Protein AF-A0A7X2SBI5-F1 (afdb_monomer)

Solvent-accessible surface area (backbone atoms only — not comparable to full-atom values): 4833 Å² total; per-residue (Å²): 134,84,88,87,84,87,83,80,88,83,72,87,90,61,96,83,66,50,71,63,54,54,50,51,50,52,50,38,38,50,22,18,47,74,49,36,41,69,59,37,50,54,39,48,77,73,65,50,69,70,79,51,55,50,10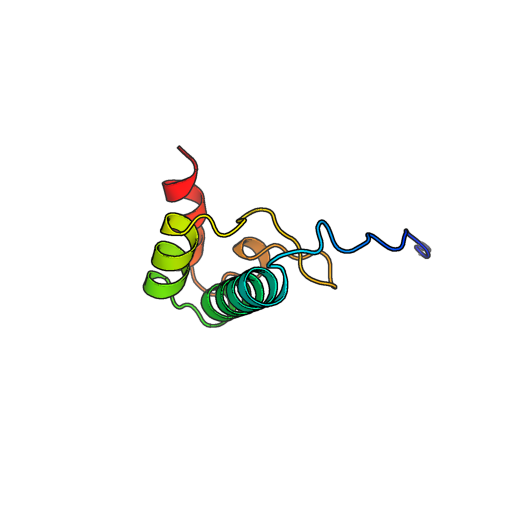1,86,68,45,27,33,65,73,45,32,63,36,70,69,37,43,48,48,59,62,63,74,64,115

Nearest PDB structures (foldseek):
  8k48-assembly1_D  TM=8.229E-01  e=1.285E-02  Arabidopsis thaliana
  8g4e-assembly1_A  TM=8.430E-01  e=1.653E-02  synthetic construct
  6ne2-assembly1_B  TM=8.323E-01  e=4.820E-02  Escherichia coli
  6ne4-assembly1_B  TM=8.355E-01  e=6.603E-02  Escherichia coli
  7qnl-assembly1_AAA  TM=7.982E-01  e=1.026E-01  synthetic construct

Mean predicted aligned error: 10.3 Å

Sequence (78 aa):
MSQQKPGKPQQPANQKDEDAVAFAQGIFELASKHGHPETVRLLLEKGADREAKDSNGNTALSLAKTDSVKRLFEESGR

pLDDT: mean 72.67, std 18.03, range [33.69, 91.5]

Structure (mmCIF, N/CA/C/O backbone):
data_AF-A0A7X2SBI5-F1
#
_entry.id   AF-A0A7X2SBI5-F1
#
loop_
_atom_site.group_PDB
_atom_site.id
_atom_site.type_symbol
_atom_site.label_atom_id
_atom_site.label_alt_id
_atom_site.label_comp_id
_atom_site.label_asym_id
_atom_site.label_entity_id
_atom_site.label_seq_id
_atom_site.pdbx_PDB_ins_code
_atom_site.Cartn_x
_atom_site.Cartn_y
_atom_site.Cartn_z
_atom_site.occupancy
_atom_site.B_iso_or_equiv
_atom_site.auth_seq_id
_atom_site.auth_comp_id
_atom_site.auth_asym_id
_atom_site.auth_atom_id
_atom_site.pdbx_PDB_model_num
ATOM 1 N N . MET A 1 1 ? 21.400 9.602 20.398 1.00 35.62 1 MET A N 1
ATOM 2 C CA . MET A 1 1 ? 20.505 10.443 19.581 1.00 35.62 1 MET A CA 1
ATOM 3 C C . MET A 1 1 ? 19.136 9.778 19.602 1.00 35.62 1 MET A C 1
ATOM 5 O O . MET A 1 1 ? 19.032 8.647 19.157 1.00 35.62 1 MET A O 1
ATOM 9 N N . SER A 1 2 ? 18.202 10.438 20.297 1.00 35.53 2 SER A N 1
ATOM 10 C CA . SER A 1 2 ? 16.736 10.261 20.386 1.00 35.53 2 SER A CA 1
ATOM 11 C C . SER A 1 2 ? 16.183 8.834 20.222 1.00 35.53 2 SER A C 1
ATOM 13 O O . SER A 1 2 ? 16.007 8.355 19.113 1.00 35.53 2 SER A O 1
ATOM 15 N N . GLN A 1 3 ? 16.007 8.049 21.290 1.00 40.72 3 GLN A N 1
ATOM 16 C CA . GLN A 1 3 ? 14.808 8.022 22.153 1.00 40.72 3 GLN A CA 1
ATOM 17 C C . GLN A 1 3 ? 13.477 8.161 21.392 1.00 40.72 3 GLN A C 1
ATOM 19 O O . GLN A 1 3 ? 13.035 9.278 21.152 1.00 40.72 3 GLN A O 1
ATOM 24 N N . GLN A 1 4 ? 12.797 7.040 21.118 1.00 34.53 4 GLN A N 1
ATOM 25 C CA . GLN A 1 4 ? 11.328 6.996 21.082 1.00 34.53 4 GLN A CA 1
ATOM 26 C C . GLN A 1 4 ? 10.815 5.555 21.316 1.00 34.53 4 GLN A C 1
ATOM 28 O O . GLN A 1 4 ? 10.728 4.733 20.411 1.00 34.53 4 GLN A O 1
ATOM 33 N N . LYS A 1 5 ? 10.455 5.250 22.563 1.00 45.16 5 LYS A N 1
ATOM 34 C CA . LYS A 1 5 ? 9.359 4.332 22.940 1.00 45.16 5 LYS A CA 1
ATOM 35 C C . LYS A 1 5 ? 8.480 5.114 23.939 1.00 45.16 5 LYS A C 1
ATOM 37 O O . LYS A 1 5 ? 9.014 6.069 24.507 1.00 45.16 5 LYS A O 1
ATOM 42 N N . PRO A 1 6 ? 7.231 4.733 24.279 1.00 55.12 6 PRO A N 1
ATOM 43 C CA . PRO A 1 6 ? 6.283 3.769 23.693 1.00 55.12 6 PRO A CA 1
ATOM 44 C C . PRO A 1 6 ? 4.896 4.420 23.402 1.00 55.12 6 PRO A C 1
ATOM 46 O O . PRO A 1 6 ? 4.442 5.271 24.160 1.00 55.12 6 PRO A O 1
ATOM 49 N N . GLY A 1 7 ? 4.183 4.035 22.333 1.00 33.69 7 GLY A N 1
ATOM 50 C CA . GLY A 1 7 ? 2.954 4.735 21.910 1.00 33.69 7 GLY A CA 1
ATOM 51 C C . GLY A 1 7 ? 1.785 3.830 21.513 1.00 33.69 7 GLY A C 1
ATOM 52 O O . GLY A 1 7 ? 1.668 3.498 20.347 1.00 33.69 7 GLY A O 1
ATOM 53 N N . LYS A 1 8 ? 0.924 3.539 22.501 1.00 40.28 8 LYS A N 1
ATOM 54 C CA . LYS A 1 8 ? -0.481 3.062 22.468 1.00 40.28 8 LYS A CA 1
ATOM 55 C C . LYS A 1 8 ? -0.848 1.743 21.747 1.00 40.28 8 LYS A C 1
ATOM 57 O O . LYS A 1 8 ? -0.496 1.540 20.593 1.00 40.28 8 LYS A O 1
ATOM 62 N N . PRO A 1 9 ? -1.683 0.893 22.384 1.00 45.31 9 PRO A N 1
ATOM 63 C CA . PRO A 1 9 ? -2.417 -0.148 21.678 1.00 45.31 9 PRO A CA 1
ATOM 64 C C . PRO A 1 9 ? -3.545 0.537 20.898 1.00 45.31 9 PRO A C 1
ATOM 66 O O . PRO A 1 9 ? -4.510 1.003 21.503 1.00 45.31 9 PRO A O 1
ATOM 69 N N . GLN A 1 10 ? -3.428 0.662 19.576 1.00 38.22 10 GLN A N 1
ATOM 70 C CA . GLN A 1 10 ? -4.562 1.124 18.778 1.00 38.22 10 GLN A CA 1
ATOM 71 C C . GLN A 1 10 ? -5.410 -0.098 18.418 1.00 38.22 10 GLN A C 1
ATOM 73 O O . GLN A 1 10 ? -5.053 -0.913 17.575 1.00 38.22 10 GLN A O 1
ATOM 78 N N . GLN A 1 11 ? -6.469 -0.247 19.208 1.00 39.66 11 GLN A N 1
ATOM 79 C CA . GLN A 1 11 ? -7.426 -1.344 19.231 1.00 39.66 11 GLN A CA 1
ATOM 80 C C . GLN A 1 11 ? -8.163 -1.564 17.898 1.00 39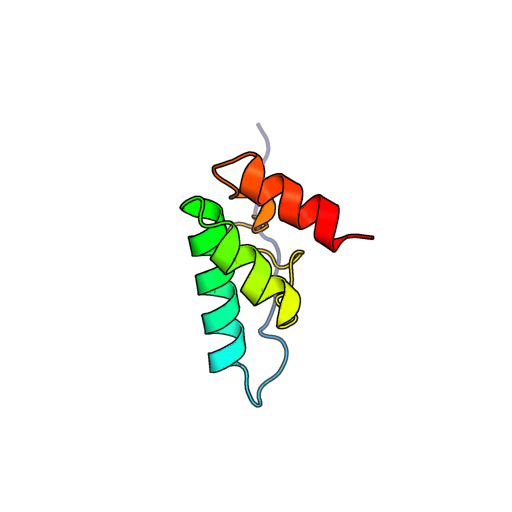.66 11 GLN A C 1
ATOM 82 O O . GLN A 1 11 ? -8.311 -0.616 17.123 1.00 39.66 11 GLN A O 1
ATOM 87 N N . PRO A 1 12 ? -8.659 -2.800 17.681 1.00 47.12 12 PRO A N 1
ATOM 88 C CA . PRO A 1 12 ? -9.407 -3.207 16.500 1.00 47.12 12 PRO A CA 1
ATOM 89 C C . PRO A 1 12 ? -10.752 -2.485 16.507 1.00 47.12 12 PRO A C 1
ATOM 91 O O . PRO A 1 12 ? -11.474 -2.496 17.509 1.00 47.12 12 PRO A O 1
ATOM 94 N N . ALA A 1 13 ? -11.056 -1.779 15.426 1.00 40.66 13 ALA A N 1
ATOM 95 C CA . ALA A 1 13 ? -12.321 -1.087 15.305 1.00 40.66 13 ALA A CA 1
ATOM 96 C C . ALA A 1 13 ? -13.329 -1.990 14.590 1.00 40.66 13 ALA A C 1
ATOM 98 O O . ALA A 1 13 ? -13.437 -1.942 13.367 1.00 40.66 13 ALA A O 1
ATOM 99 N N . ASN A 1 14 ? -14.144 -2.644 15.429 1.00 45.75 14 ASN A N 1
ATOM 100 C CA . ASN A 1 14 ? -15.549 -2.985 15.200 1.00 45.75 14 ASN A CA 1
ATOM 101 C C . ASN A 1 14 ? -15.901 -4.443 14.856 1.00 45.75 14 ASN A C 1
ATOM 103 O O . ASN A 1 14 ? -16.304 -4.754 13.737 1.00 45.75 14 ASN A O 1
ATOM 107 N N . GLN A 1 15 ? -15.902 -5.300 15.883 1.00 52.25 15 GLN A N 1
ATOM 108 C CA . GLN A 1 15 ? -16.493 -6.642 15.880 1.00 52.25 15 GLN A CA 1
ATOM 109 C C . GLN A 1 15 ? -17.902 -6.630 15.271 1.00 52.25 15 GLN A C 1
ATOM 111 O O . GLN A 1 15 ? -18.864 -6.267 15.954 1.00 52.25 15 GLN A O 1
ATOM 116 N N . LYS A 1 16 ? -18.015 -7.052 14.003 1.00 46.59 16 LYS A N 1
ATOM 117 C CA . LYS A 1 16 ? -19.124 -7.885 13.493 1.00 46.59 16 LYS A CA 1
ATOM 118 C C . LYS A 1 16 ? -18.935 -8.455 12.079 1.00 46.59 16 LYS A C 1
ATOM 120 O O . LYS A 1 16 ? -19.563 -9.463 11.806 1.00 46.59 16 LYS A O 1
ATOM 125 N N . ASP A 1 17 ? -18.003 -7.947 11.271 1.00 50.50 17 ASP A N 1
ATOM 126 C CA . ASP A 1 17 ? -17.617 -8.537 9.965 1.00 50.50 17 ASP A CA 1
ATOM 127 C C . ASP A 1 17 ? -16.103 -8.329 9.665 1.00 50.50 17 ASP A C 1
ATOM 129 O O . ASP A 1 17 ? -15.668 -8.209 8.519 1.00 50.50 17 ASP A O 1
ATOM 133 N N . GLU A 1 18 ? -15.276 -8.231 10.717 1.00 52.06 18 GLU A N 1
ATOM 134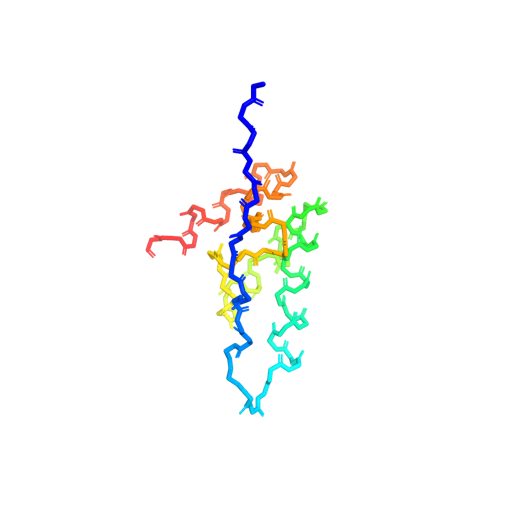 C CA . GLU A 1 18 ? -13.890 -7.721 10.659 1.00 52.06 18 GLU A CA 1
ATOM 135 C C . GLU A 1 18 ? -12.893 -8.622 9.927 1.00 52.06 18 GLU A C 1
ATOM 137 O O . GLU A 1 18 ? -11.940 -8.110 9.340 1.00 52.06 18 GLU A O 1
ATOM 142 N N . ASP A 1 19 ? -13.095 -9.941 9.916 1.00 54.97 19 ASP A N 1
ATOM 143 C CA . ASP A 1 19 ? -12.154 -10.874 9.284 1.00 54.97 19 ASP A CA 1
ATOM 144 C C . ASP A 1 19 ? -12.052 -10.650 7.767 1.00 54.97 19 ASP A C 1
ATOM 146 O O . ASP A 1 19 ? -10.968 -10.734 7.188 1.00 54.97 19 ASP A O 1
ATOM 150 N N . ALA A 1 20 ? -13.167 -10.302 7.116 1.00 59.09 20 ALA A N 1
ATOM 151 C CA . ALA A 1 20 ? -13.194 -10.037 5.680 1.00 59.09 20 ALA A CA 1
ATOM 152 C C . ALA A 1 20 ? -12.537 -8.692 5.330 1.00 59.09 20 ALA A C 1
ATOM 154 O O . ALA A 1 20 ? -11.825 -8.594 4.328 1.00 59.09 20 ALA A O 1
ATOM 155 N N . VAL A 1 21 ? -12.737 -7.670 6.169 1.00 61.09 21 VAL A N 1
ATOM 156 C CA . VAL A 1 21 ? -12.160 -6.329 5.974 1.00 61.09 21 VAL A CA 1
ATOM 157 C C . VAL A 1 21 ? -10.657 -6.336 6.262 1.00 61.09 21 VAL A C 1
ATOM 159 O O . VAL A 1 21 ? -9.885 -5.798 5.471 1.00 61.09 21 VAL A O 1
ATOM 162 N N . ALA A 1 22 ? -10.216 -7.015 7.325 1.00 68.31 22 ALA A N 1
ATOM 163 C CA . ALA A 1 22 ? -8.798 -7.191 7.636 1.00 68.31 22 ALA A CA 1
ATOM 164 C C . ALA A 1 22 ? -8.065 -7.977 6.536 1.00 68.31 22 ALA A C 1
ATOM 166 O O . ALA A 1 22 ? -6.950 -7.624 6.145 1.00 68.31 22 ALA A O 1
ATOM 167 N N . PHE A 1 23 ? -8.708 -9.007 5.980 1.00 72.38 23 PHE A N 1
ATOM 168 C CA . PHE A 1 23 ? -8.168 -9.753 4.847 1.00 72.38 23 PHE A CA 1
ATOM 169 C C . PHE A 1 23 ? -8.076 -8.892 3.576 1.00 72.38 23 PHE A C 1
ATOM 171 O O . PHE A 1 23 ? -7.042 -8.896 2.907 1.00 72.38 23 PHE A O 1
ATOM 178 N N . ALA A 1 24 ? -9.113 -8.105 3.263 1.00 77.31 24 ALA A N 1
ATOM 179 C CA . ALA A 1 24 ? -9.105 -7.181 2.128 1.00 77.31 24 ALA A CA 1
ATOM 180 C C . ALA A 1 24 ? -8.010 -6.108 2.257 1.00 77.31 24 ALA A C 1
ATOM 182 O O . ALA A 1 24 ? -7.326 -5.817 1.274 1.00 77.31 24 ALA A O 1
ATOM 183 N N . GLN A 1 25 ? -7.787 -5.584 3.467 1.00 81.12 25 GLN A N 1
ATOM 184 C CA . GLN A 1 25 ? -6.719 -4.623 3.744 1.00 81.12 25 GLN A CA 1
ATOM 185 C C . GLN A 1 25 ? -5.329 -5.240 3.533 1.00 81.12 25 GLN A C 1
ATOM 187 O O . GLN A 1 25 ? -4.489 -4.658 2.849 1.00 81.12 25 GLN A O 1
ATOM 192 N N . GLY A 1 26 ? -5.112 -6.469 4.011 1.00 83.19 26 GLY A N 1
ATOM 193 C CA . GLY A 1 26 ? -3.859 -7.184 3.768 1.00 83.19 26 GLY A CA 1
ATOM 194 C C . GLY A 1 26 ? -3.597 -7.432 2.276 1.00 83.19 26 GLY A C 1
ATOM 195 O O . GLY A 1 26 ? -2.470 -7.263 1.802 1.00 83.19 26 GLY A O 1
ATOM 196 N N . ILE A 1 27 ? -4.637 -7.773 1.500 1.00 84.31 27 ILE A N 1
ATOM 197 C CA . ILE A 1 27 ? -4.523 -7.890 0.035 1.00 84.31 27 ILE A CA 1
ATOM 198 C C . ILE A 1 27 ? -4.182 -6.532 -0.585 1.00 84.31 27 ILE A C 1
ATOM 200 O O . ILE A 1 27 ? -3.367 -6.473 -1.505 1.00 84.31 27 ILE A O 1
ATOM 204 N N . PHE A 1 28 ? -4.764 -5.445 -0.088 1.00 82.94 28 PHE A N 1
ATOM 205 C CA . PHE A 1 28 ? -4.526 -4.093 -0.586 1.00 82.94 28 PHE A CA 1
ATOM 206 C C . PHE A 1 28 ? -3.071 -3.637 -0.403 1.00 82.94 28 PHE A C 1
ATOM 208 O O . PHE A 1 28 ? -2.443 -3.118 -1.336 1.00 82.94 28 PHE A O 1
ATOM 215 N N . GLU A 1 29 ? -2.496 -3.906 0.767 1.00 82.75 29 GLU A N 1
ATOM 216 C CA . GLU A 1 29 ? -1.086 -3.647 1.062 1.00 82.75 29 GLU A CA 1
ATOM 217 C C . GLU A 1 29 ? -0.157 -4.502 0.192 1.00 82.75 29 GLU A C 1
ATOM 219 O O . GLU A 1 29 ? 0.791 -3.987 -0.412 1.00 82.75 29 GLU A O 1
ATOM 224 N N . LEU A 1 30 ? -0.448 -5.803 0.066 1.00 84.81 30 LEU A N 1
ATOM 225 C CA . LEU A 1 30 ? 0.316 -6.725 -0.780 1.00 84.81 30 LEU A CA 1
ATOM 226 C C . LEU A 1 30 ? 0.254 -6.320 -2.255 1.00 84.81 30 LEU A C 1
ATOM 228 O O . LEU A 1 30 ? 1.285 -6.275 -2.926 1.00 84.81 30 LEU A O 1
ATOM 232 N N . ALA A 1 31 ? -0.925 -5.967 -2.761 1.00 88.12 31 ALA A N 1
ATOM 233 C CA . ALA A 1 31 ? -1.102 -5.493 -4.126 1.00 88.12 31 ALA A CA 1
ATOM 234 C C . ALA A 1 31 ? -0.269 -4.229 -4.386 1.00 88.12 31 ALA A C 1
ATOM 236 O O . ALA A 1 31 ? 0.416 -4.137 -5.408 1.00 88.12 31 ALA A O 1
ATOM 237 N N . SER A 1 32 ? -0.235 -3.301 -3.427 1.00 87.44 32 SER A N 1
ATOM 238 C CA . SER A 1 32 ? 0.566 -2.078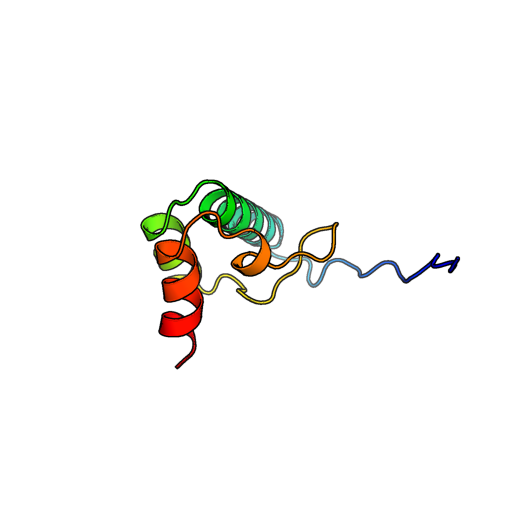 -3.528 1.00 87.44 32 SER A CA 1
ATOM 239 C C . SER A 1 32 ? 2.072 -2.366 -3.518 1.00 87.44 32 SER A C 1
ATOM 241 O O . SER A 1 32 ? 2.814 -1.873 -4.376 1.00 87.44 32 SER A O 1
ATOM 243 N N . LYS A 1 33 ? 2.516 -3.246 -2.612 1.00 84.50 33 LYS A N 1
ATOM 244 C CA . LYS A 1 33 ? 3.917 -3.670 -2.459 1.00 84.50 33 LYS A CA 1
ATOM 245 C C . LYS A 1 33 ? 4.445 -4.474 -3.643 1.00 84.50 33 LYS A C 1
ATOM 247 O O . LYS A 1 33 ? 5.627 -4.393 -3.974 1.00 84.50 33 LYS A O 1
ATOM 252 N N . HIS A 1 34 ? 3.598 -5.266 -4.288 1.00 88.12 34 HIS A N 1
ATOM 253 C CA . HIS A 1 34 ? 3.997 -6.079 -5.434 1.00 88.12 34 HIS A CA 1
ATOM 254 C C . HIS A 1 34 ? 3.803 -5.360 -6.775 1.00 88.12 34 HIS A C 1
ATOM 256 O O . HIS A 1 34 ? 4.398 -5.776 -7.768 1.00 88.12 34 HIS A O 1
ATOM 262 N N . GLY A 1 35 ? 3.090 -4.228 -6.792 1.00 88.12 35 GLY A N 1
ATOM 263 C CA . GLY A 1 35 ? 2.866 -3.437 -7.999 1.00 88.12 35 GLY A CA 1
ATOM 264 C C . GLY A 1 35 ? 1.713 -3.970 -8.851 1.00 88.12 35 GLY A C 1
ATOM 265 O O . GLY A 1 35 ? 1.851 -4.041 -10.067 1.00 88.12 35 GLY A O 1
ATOM 266 N N . HIS A 1 36 ? 0.598 -4.349 -8.222 1.00 91.50 36 HIS A N 1
ATOM 267 C CA . HIS A 1 36 ? -0.628 -4.819 -8.873 1.00 91.50 36 HIS A CA 1
ATOM 268 C C . HIS A 1 36 ? -1.698 -3.712 -8.904 1.00 91.50 36 HIS A C 1
ATOM 270 O O . HIS A 1 36 ? -2.618 -3.725 -8.083 1.00 91.50 36 HIS A O 1
ATOM 276 N N . PRO A 1 37 ? -1.603 -2.742 -9.834 1.00 88.69 37 PRO A N 1
ATOM 277 C CA . PRO A 1 37 ? -2.503 -1.590 -9.883 1.00 88.69 37 PRO A CA 1
ATOM 278 C C . PRO A 1 37 ? -3.975 -1.982 -10.077 1.00 88.69 37 PRO A C 1
ATOM 280 O O . PRO A 1 37 ? -4.837 -1.434 -9.405 1.00 88.69 37 PRO A O 1
ATOM 283 N N . GLU A 1 38 ? -4.278 -2.969 -10.921 1.00 90.62 38 GLU A N 1
ATOM 284 C CA . GLU A 1 38 ? -5.659 -3.435 -11.142 1.00 90.62 38 GLU A CA 1
ATOM 285 C C . GLU A 1 38 ? -6.315 -3.943 -9.846 1.00 90.62 38 GLU A C 1
ATOM 287 O O . GLU A 1 38 ? -7.460 -3.608 -9.548 1.00 90.62 38 GLU A O 1
ATOM 292 N N . THR A 1 39 ? -5.566 -4.687 -9.026 1.00 89.81 39 THR A N 1
ATOM 293 C CA . THR A 1 39 ? -6.040 -5.180 -7.726 1.00 89.81 39 THR A CA 1
ATOM 294 C C . THR A 1 39 ? -6.251 -4.035 -6.736 1.00 89.81 39 THR A C 1
ATOM 296 O O . THR A 1 39 ? -7.274 -3.997 -6.058 1.00 89.81 39 THR A O 1
ATOM 299 N N . VAL A 1 40 ? -5.315 -3.078 -6.678 1.00 88.31 40 VAL A N 1
ATOM 300 C CA . VAL A 1 40 ? -5.431 -1.862 -5.850 1.00 88.31 40 VAL A CA 1
ATOM 301 C C . VAL A 1 40 ? -6.682 -1.069 -6.237 1.00 88.31 40 VAL A C 1
ATOM 303 O O . VAL A 1 40 ? -7.464 -0.693 -5.371 1.00 88.31 40 VAL A O 1
ATOM 306 N N . ARG A 1 41 ? -6.915 -0.869 -7.537 1.00 88.94 41 ARG A N 1
ATOM 307 C CA . ARG A 1 41 ? -8.078 -0.151 -8.067 1.00 88.94 41 ARG A CA 1
ATOM 308 C C . ARG A 1 41 ? -9.397 -0.840 -7.716 1.00 88.94 41 ARG A C 1
ATOM 310 O O . ARG A 1 41 ? -10.320 -0.172 -7.261 1.00 88.94 41 ARG A O 1
ATOM 317 N N . LEU A 1 42 ? -9.474 -2.162 -7.878 1.00 89.19 42 LEU A N 1
ATOM 318 C CA . LEU A 1 42 ? -10.665 -2.931 -7.510 1.00 89.19 42 LEU A CA 1
ATOM 319 C C 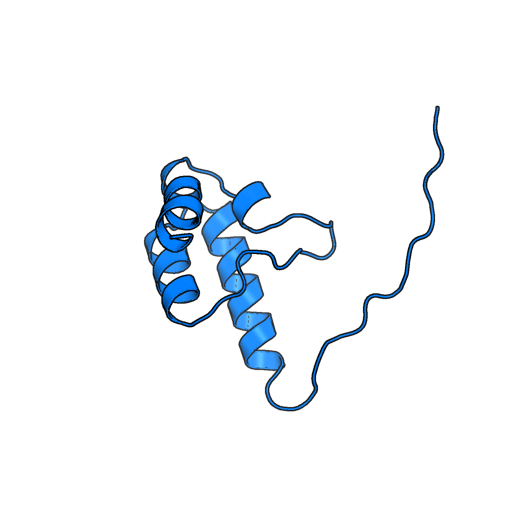. LEU A 1 42 ? -10.964 -2.820 -6.009 1.00 89.19 42 LEU A C 1
ATOM 321 O O . LEU A 1 42 ? -12.114 -2.659 -5.623 1.00 89.19 42 LEU A O 1
ATOM 325 N N . LEU A 1 43 ? -9.941 -2.886 -5.158 1.00 85.62 43 LEU A N 1
ATOM 326 C CA . LEU A 1 43 ? -10.102 -2.765 -3.708 1.00 85.62 43 LEU A CA 1
ATOM 327 C C . LEU A 1 43 ? -10.544 -1.354 -3.298 1.00 85.62 43 LEU A C 1
ATOM 329 O O . LEU A 1 43 ? -11.440 -1.230 -2.467 1.00 85.62 43 LEU A O 1
ATOM 333 N N . LEU A 1 44 ? -10.000 -0.305 -3.924 1.00 85.12 44 LEU A N 1
ATOM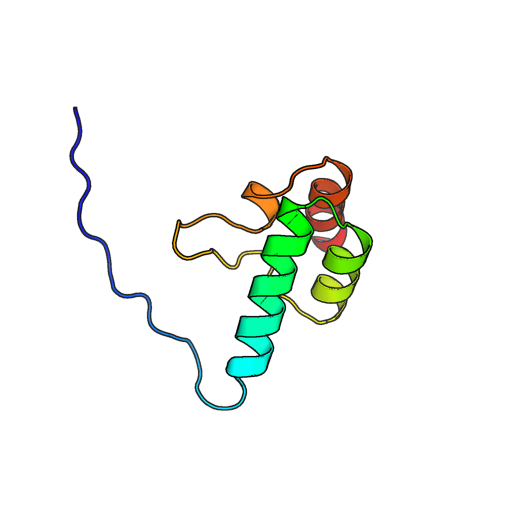 334 C CA . LEU A 1 44 ? -10.458 1.077 -3.725 1.00 85.12 44 LEU A CA 1
ATOM 335 C C . LEU A 1 44 ? -11.934 1.246 -4.110 1.00 85.12 44 LEU A C 1
ATOM 337 O O . LEU A 1 44 ? -12.701 1.819 -3.343 1.00 85.12 44 LEU A O 1
ATOM 341 N N . GLU A 1 45 ? -12.359 0.686 -5.247 1.00 85.75 45 GLU A N 1
ATOM 342 C CA . GLU A 1 45 ? -13.766 0.701 -5.678 1.00 85.75 45 GLU A CA 1
ATOM 343 C C . GLU A 1 45 ? -14.688 -0.034 -4.688 1.00 85.75 45 GLU A C 1
ATOM 345 O O . GLU A 1 45 ? -15.855 0.319 -4.521 1.00 85.75 45 GLU A O 1
ATOM 350 N N . LYS A 1 46 ? -14.156 -1.037 -3.983 1.00 83.94 46 LYS A N 1
ATOM 351 C CA . LYS A 1 46 ? -14.866 -1.787 -2.938 1.00 83.94 46 LYS A CA 1
ATOM 352 C C . LYS A 1 46 ? -14.871 -1.086 -1.576 1.00 83.94 46 LYS A C 1
ATOM 354 O O . LYS A 1 46 ? -15.446 -1.633 -0.639 1.00 83.94 46 LYS A O 1
ATOM 359 N N . GLY A 1 47 ? -14.274 0.101 -1.465 1.00 79.62 47 GLY A N 1
ATOM 360 C CA . GLY A 1 47 ? -14.218 0.877 -0.227 1.00 79.62 47 GLY A CA 1
ATOM 361 C C . GLY A 1 47 ? -13.049 0.511 0.688 1.00 79.62 47 GLY A C 1
ATOM 362 O O . GLY A 1 47 ? -13.137 0.744 1.890 1.00 79.62 47 GLY A O 1
ATOM 363 N N . ALA A 1 48 ? -11.973 -0.075 0.151 1.00 82.69 48 ALA A N 1
ATOM 364 C CA . ALA A 1 48 ? -10.749 -0.281 0.919 1.00 82.69 48 ALA A CA 1
ATOM 365 C C . ALA A 1 48 ? -10.189 1.059 1.411 1.00 82.69 48 ALA A C 1
ATOM 367 O O . ALA A 1 48 ? -10.136 2.047 0.669 1.00 82.69 48 ALA A O 1
ATOM 368 N N . ASP A 1 49 ? -9.746 1.075 2.665 1.00 82.12 49 ASP A N 1
ATOM 369 C CA . ASP A 1 49 ? -9.233 2.285 3.279 1.00 82.12 49 ASP A CA 1
ATOM 370 C C . ASP A 1 49 ? -7.797 2.540 2.804 1.00 82.12 49 ASP A C 1
ATOM 372 O O . ASP A 1 49 ? -6.856 1.782 3.067 1.00 82.12 49 ASP A O 1
ATOM 376 N N . ARG A 1 50 ? -7.636 3.625 2.046 1.00 80.38 50 ARG A N 1
ATOM 377 C CA . ARG A 1 50 ? -6.350 4.031 1.472 1.00 80.38 50 ARG A CA 1
ATOM 378 C C . ARG A 1 50 ? -5.412 4.700 2.474 1.00 80.38 50 ARG A C 1
ATOM 380 O O . ARG A 1 50 ? -4.214 4.800 2.204 1.00 80.38 50 ARG A O 1
ATOM 387 N N . GLU A 1 51 ? -5.954 5.192 3.585 1.00 81.00 51 GLU A N 1
ATOM 388 C CA . GLU A 1 51 ? -5.212 5.869 4.651 1.00 81.00 51 GLU A CA 1
ATOM 389 C C . GLU A 1 51 ? -4.873 4.925 5.807 1.00 81.00 51 GLU A C 1
ATOM 391 O O . GLU A 1 51 ? -4.056 5.270 6.667 1.00 81.00 51 GLU A O 1
ATOM 396 N N . ALA A 1 52 ? -5.451 3.723 5.806 1.00 81.19 52 ALA A N 1
ATOM 397 C CA . ALA A 1 52 ? -5.126 2.675 6.748 1.00 81.19 52 ALA A CA 1
ATOM 398 C C . ALA A 1 52 ? -3.625 2.372 6.747 1.00 81.19 52 ALA A C 1
ATOM 400 O O . ALA A 1 52 ? -2.943 2.312 5.715 1.00 81.19 52 ALA A O 1
ATOM 401 N N . LYS A 1 53 ? -3.121 2.220 7.968 1.00 80.12 53 LYS A N 1
ATOM 402 C CA . LYS A 1 53 ? -1.713 2.004 8.262 1.00 80.12 53 LYS A CA 1
ATOM 403 C C . LYS A 1 53 ? -1.514 0.576 8.727 1.00 80.12 53 LYS A C 1
ATOM 405 O O . LYS A 1 53 ? -2.296 0.077 9.533 1.00 80.12 53 LYS A O 1
ATOM 410 N N . ASP A 1 54 ? -0.441 -0.030 8.245 1.00 77.31 54 ASP A N 1
ATOM 411 C CA . ASP A 1 54 ? 0.024 -1.326 8.709 1.00 77.31 54 ASP A CA 1
ATOM 412 C C . ASP A 1 54 ? 0.545 -1.245 10.157 1.00 77.31 54 ASP A C 1
ATOM 414 O O . ASP A 1 54 ? 0.670 -0.170 10.760 1.00 77.31 54 ASP A O 1
ATOM 418 N N . SER A 1 55 ? 0.916 -2.396 10.716 1.00 76.88 55 SER A N 1
ATOM 419 C CA . SER A 1 55 ? 1.528 -2.498 12.051 1.00 76.88 55 SER A CA 1
ATOM 420 C C . SER A 1 55 ? 2.845 -1.718 12.201 1.00 76.88 55 SER A C 1
ATOM 422 O O . SER A 1 55 ? 3.301 -1.484 13.321 1.00 76.88 55 SER A O 1
ATOM 424 N N . ASN A 1 56 ? 3.463 -1.311 11.093 1.00 77.06 56 ASN A N 1
ATOM 425 C CA . ASN A 1 56 ? 4.685 -0.519 11.038 1.00 77.06 56 ASN A CA 1
ATOM 426 C C . ASN A 1 56 ? 4.401 0.981 10.806 1.00 77.06 56 ASN A C 1
ATOM 428 O O . ASN A 1 56 ? 5.342 1.774 10.750 1.00 77.06 56 ASN A O 1
ATOM 432 N N . GLY A 1 57 ? 3.132 1.387 10.699 1.00 80.50 57 GLY A N 1
ATOM 433 C CA . GLY A 1 57 ? 2.713 2.762 10.443 1.00 80.50 57 GLY A CA 1
ATOM 434 C C . GLY A 1 57 ? 2.768 3.189 8.972 1.00 80.50 57 GLY A C 1
ATOM 435 O O . GLY A 1 57 ? 2.577 4.374 8.688 1.00 80.50 57 GLY A O 1
ATOM 436 N N . ASN A 1 58 ? 3.019 2.267 8.040 1.00 81.75 58 ASN A N 1
ATOM 437 C CA . ASN A 1 58 ? 3.053 2.545 6.608 1.00 81.75 58 ASN A CA 1
ATOM 438 C C . ASN A 1 58 ? 1.651 2.488 6.012 1.00 81.75 58 ASN A C 1
ATOM 440 O O . ASN A 1 58 ? 0.892 1.566 6.280 1.00 81.75 58 ASN A O 1
ATOM 444 N N . THR A 1 59 ? 1.332 3.438 5.140 1.00 85.38 59 THR A N 1
ATOM 445 C CA . THR A 1 59 ? 0.141 3.351 4.290 1.00 85.38 59 THR A CA 1
ATOM 446 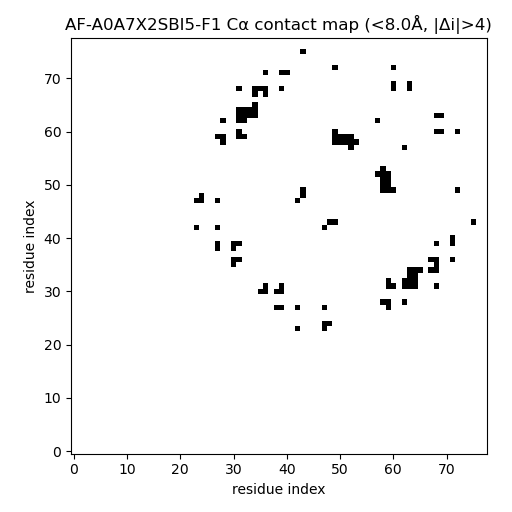C C . THR A 1 59 ? 0.437 2.525 3.041 1.00 85.38 59 THR A C 1
ATOM 448 O O . THR A 1 59 ? 1.592 2.405 2.619 1.00 85.38 59 THR A O 1
ATOM 451 N N . ALA A 1 60 ? -0.603 2.021 2.381 1.00 81.50 60 ALA A N 1
ATOM 452 C CA . ALA A 1 60 ? -0.455 1.329 1.100 1.00 81.50 60 ALA A CA 1
ATOM 453 C C . ALA A 1 60 ? 0.246 2.203 0.033 1.00 81.50 60 ALA A C 1
ATOM 455 O O . ALA A 1 60 ? 1.039 1.698 -0.761 1.00 81.50 60 ALA A O 1
ATOM 456 N N . LEU A 1 61 ? 0.051 3.528 0.087 1.00 83.81 61 LEU A N 1
ATOM 457 C CA . LEU A 1 61 ? 0.783 4.498 -0.733 1.00 83.81 61 LEU A CA 1
ATOM 458 C C . LEU A 1 61 ? 2.294 4.507 -0.436 1.00 83.81 61 LEU A C 1
ATOM 460 O O . LEU A 1 61 ? 3.097 4.559 -1.365 1.00 83.81 61 LEU A O 1
ATOM 464 N N . SER A 1 62 ? 2.689 4.431 0.840 1.00 84.69 62 SER A N 1
ATOM 465 C CA . SER A 1 62 ? 4.101 4.340 1.253 1.00 84.69 62 SER A CA 1
ATOM 466 C C . SER A 1 62 ? 4.758 3.053 0.737 1.00 84.69 62 SER A C 1
ATOM 468 O O . SER A 1 62 ? 5.913 3.054 0.315 1.00 84.69 62 SER A O 1
ATOM 470 N N . LEU A 1 63 ? 3.997 1.955 0.717 1.00 83.69 63 LEU A N 1
ATOM 471 C CA . LEU A 1 63 ? 4.446 0.645 0.243 1.00 83.69 63 LEU A CA 1
ATOM 472 C C 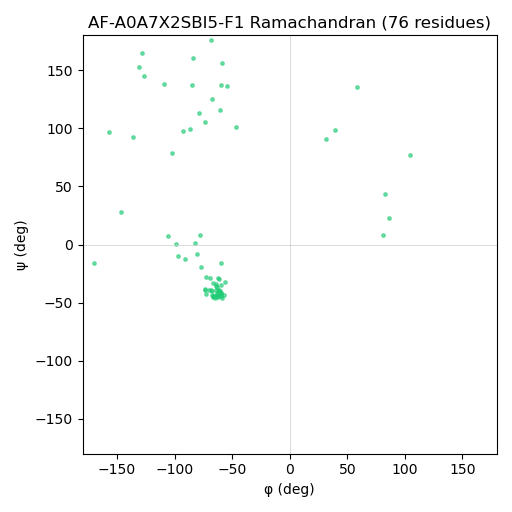. LEU A 1 63 ? 4.417 0.498 -1.289 1.00 83.69 63 LEU A C 1
ATOM 474 O O . LEU A 1 63 ? 4.900 -0.510 -1.807 1.00 83.69 63 LEU A O 1
ATOM 478 N N . ALA A 1 64 ? 3.858 1.464 -2.022 1.00 86.06 64 ALA A N 1
ATOM 479 C CA . ALA A 1 64 ? 3.650 1.368 -3.461 1.00 86.06 64 ALA A CA 1
ATOM 480 C C . ALA A 1 64 ? 4.968 1.185 -4.230 1.00 86.06 64 ALA A C 1
ATOM 482 O O . ALA A 1 64 ? 5.818 2.078 -4.288 1.00 86.06 64 ALA A O 1
ATOM 483 N N . LYS A 1 65 ? 5.110 0.033 -4.896 1.00 86.62 65 LYS A N 1
ATOM 484 C CA . LYS A 1 65 ? 6.327 -0.317 -5.646 1.00 86.62 65 LYS A CA 1
ATOM 485 C C . LYS A 1 65 ? 6.499 0.459 -6.950 1.00 86.6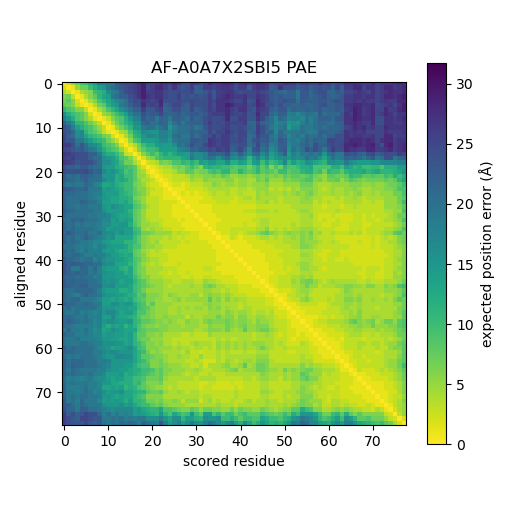2 65 LYS A C 1
ATOM 487 O O . LYS A 1 65 ? 7.623 0.622 -7.415 1.00 86.62 65 LYS A O 1
ATOM 492 N N . THR A 1 66 ? 5.402 0.897 -7.566 1.00 88.75 66 THR A N 1
ATOM 493 C CA . THR A 1 66 ? 5.406 1.533 -8.892 1.00 88.75 66 THR A CA 1
ATOM 494 C C . THR A 1 66 ? 4.608 2.828 -8.888 1.00 88.75 66 THR A C 1
ATOM 496 O O . THR A 1 66 ? 3.646 2.970 -8.132 1.00 88.75 66 THR A O 1
ATOM 499 N N . ASP A 1 67 ? 4.969 3.755 -9.774 1.00 87.00 67 ASP A N 1
ATOM 500 C CA . ASP A 1 67 ? 4.220 4.997 -9.975 1.00 87.00 67 ASP A CA 1
ATOM 501 C C . ASP A 1 67 ? 2.791 4.753 -10.460 1.00 87.00 67 ASP A C 1
ATOM 503 O O . ASP A 1 67 ? 1.901 5.518 -10.113 1.00 87.00 67 ASP A O 1
ATOM 507 N N . SER A 1 68 ? 2.530 3.660 -11.182 1.00 87.19 68 SER A N 1
ATOM 508 C CA . SER A 1 68 ? 1.169 3.282 -11.579 1.00 87.19 68 SER A CA 1
ATOM 509 C C . SER A 1 68 ? 0.263 3.061 -10.370 1.00 87.19 68 SER A C 1
ATOM 511 O O . SER A 1 68 ? -0.865 3.539 -10.351 1.00 87.19 68 SER A O 1
ATOM 513 N N . VAL A 1 69 ? 0.767 2.374 -9.340 1.00 87.00 69 VAL A N 1
ATOM 514 C CA . VAL A 1 69 ? 0.032 2.186 -8.085 1.00 87.00 69 VAL A CA 1
ATOM 515 C C . VAL A 1 69 ? -0.142 3.524 -7.366 1.00 87.00 69 VAL A C 1
ATOM 517 O O . VAL A 1 69 ? -1.252 3.832 -6.955 1.00 87.00 69 VAL A O 1
ATOM 520 N N . LYS A 1 70 ? 0.908 4.354 -7.272 1.00 87.94 70 LYS A N 1
ATOM 521 C CA . LYS A 1 70 ? 0.829 5.690 -6.644 1.00 87.94 70 LYS A CA 1
ATOM 522 C C . LYS A 1 70 ? -0.226 6.579 -7.306 1.00 87.94 70 LYS A C 1
ATOM 524 O O . LYS A 1 70 ? -1.037 7.179 -6.610 1.00 87.94 70 LYS A O 1
ATOM 529 N N . ARG A 1 71 ? -0.277 6.578 -8.640 1.00 88.88 71 ARG A N 1
ATOM 530 C CA . ARG A 1 71 ? -1.268 7.332 -9.414 1.00 88.88 71 ARG A CA 1
ATOM 531 C C . ARG A 1 71 ? -2.700 6.924 -9.098 1.00 88.88 71 ARG A C 1
ATOM 533 O O . ARG A 1 71 ? -3.554 7.794 -9.066 1.00 88.88 71 ARG A O 1
ATOM 540 N N . LEU A 1 72 ? -2.973 5.648 -8.818 1.00 87.44 72 LEU A N 1
ATOM 541 C CA . LEU A 1 72 ? -4.324 5.209 -8.446 1.00 87.44 72 LEU A CA 1
ATOM 542 C C . LEU A 1 72 ? -4.801 5.818 -7.125 1.00 87.44 72 LEU A C 1
ATOM 544 O O . LEU A 1 72 ? -5.985 6.119 -6.990 1.00 87.44 72 LEU A O 1
ATOM 548 N N . PHE A 1 73 ? -3.894 6.031 -6.169 1.00 81.25 73 PHE A N 1
ATOM 549 C CA . PHE A 1 73 ? -4.217 6.711 -4.913 1.00 81.25 73 PHE A CA 1
ATOM 550 C C . PHE A 1 73 ? -4.534 8.193 -5.126 1.00 81.25 73 PHE A C 1
ATOM 552 O O . PHE A 1 73 ? -5.445 8.718 -4.484 1.00 81.25 73 PHE A O 1
ATOM 559 N N . GLU A 1 74 ? -3.790 8.849 -6.021 1.00 82.62 74 GLU A N 1
ATOM 560 C CA . GLU A 1 74 ? -4.010 10.248 -6.405 1.00 82.62 74 GLU A CA 1
ATOM 561 C C . GLU A 1 74 ? -5.297 10.416 -7.231 1.00 82.62 74 GLU A C 1
ATOM 563 O O . GLU A 1 74 ? -6.048 11.367 -7.028 1.00 82.62 74 GLU A O 1
ATOM 568 N N . GLU A 1 75 ? -5.582 9.472 -8.131 1.00 79.25 75 GLU A N 1
ATOM 569 C CA . GLU A 1 75 ? -6.750 9.481 -9.016 1.00 79.25 75 GLU A CA 1
ATOM 570 C C . GLU A 1 75 ? -8.045 9.144 -8.270 1.00 79.25 75 GLU A C 1
ATOM 572 O O . GLU A 1 75 ? -9.054 9.816 -8.463 1.00 79.25 75 GLU A O 1
ATOM 577 N N . SER A 1 76 ? -8.003 8.191 -7.334 1.00 68.31 76 SER A N 1
ATOM 578 C CA . SER A 1 76 ? -9.155 7.837 -6.483 1.00 68.31 76 SER A CA 1
ATOM 579 C C . SER A 1 76 ? -9.390 8.837 -5.340 1.00 68.31 76 SER A C 1
ATOM 581 O O . SER A 1 76 ? -10.164 8.567 -4.428 1.00 68.31 76 SER A O 1
ATOM 583 N N . GLY A 1 77 ? -8.675 9.969 -5.336 1.00 61.59 77 GLY A N 1
ATOM 584 C CA . GLY A 1 77 ? -8.743 11.004 -4.307 1.00 61.59 77 GLY A CA 1
ATOM 585 C C . GLY A 1 77 ? -9.462 12.288 -4.667 1.00 61.59 77 GLY A C 1
ATOM 586 O O . GLY A 1 77 ? -9.367 13.224 -3.873 1.00 61.59 77 GLY A O 1
ATOM 587 N N . ARG A 1 78 ? -10.120 12.344 -5.825 1.00 54.19 78 ARG A N 1
ATOM 588 C CA . ARG A 1 78 ? -10.949 13.481 -6.234 1.00 54.19 78 ARG A CA 1
ATOM 589 C C . ARG A 1 78 ? -12.415 13.302 -5.883 1.00 54.19 78 ARG A C 1
ATOM 591 O O . ARG A 1 78 ? -12.906 12.160 -5.984 1.00 54.19 78 ARG A O 1
#

Radius of gyration: 14.04 Å; Cα contacts (8 Å, |Δi|>4): 64; chains: 1; bounding box: 40×24×35 Å

Foldseek 3Di:
DDDDDDDDDPDDPDPDPVVVLVVLQVQLLVCQLVVPQVSVLVSVVVVNDQCDADPVRDGSCNNGPDVSNVVSSVVSPD

Secondary structure (DSSP, 8-state):
--------------TTSHHHHHHHHHHHHHHHHHT-HHHHHHHHHTT--SS-B-TTS-BTTTT--SHHHHHHHHHTT-